Protein AF-A0A9R1T4C3-F1 (afdb_monomer_lite)

pLDDT: mean 86.4, std 7.59, range [56.41, 95.19]

Foldseek 3Di:
DVVVVVVLLVVLVVVLVVVVLVVQLCVQLVVVVVVPDDSVVSSVVSVVVSVVVVVVVVVCVVCVVVCVVVVVVVVVVVVVVVVCCCVVPVQVVCVVVVNNVVSVVVVVVVVVVSVCSVVVSD

Sequence (122 aa):
MYQECHQGIIRNLAIGIGIQNFPEGLAVSLPLQAAGFSTLKSFWYGQLSGMVEPIAGVLGAAGVSLAAPALPYALAFAAGAMIYVVVDDIIPEAHQSGNGKIASWGAMVGFLIMMSLDVGLA

Radius of gyration: 17.03 Å; chains: 1; bounding box: 38×29×51 Å

InterPro domains:
  IPR003689 Zinc/iron permease [PF02535] (11-117)

Organism: NCBI:txid64838

Secondary structure (DSSP, 8-state):
-HHHHHHHHHHHHHHHHHHHHHHHHHHHHHHHHHTT--HHHHHHHHHHHHTHHHHHHHHHHHHHHHHTTTHHHHHHHHHHHHHHHIIIIIHHHHHHTT-HHHHHHHHHHHHHHHHHHHHHH-

Structure (mmCIF, N/CA/C/O backbone):
data_AF-A0A9R1T4C3-F1
#
_entry.id   AF-A0A9R1T4C3-F1
#
loop_
_atom_site.group_PDB
_atom_site.id
_atom_site.type_symbol
_atom_site.label_atom_id
_atom_site.label_alt_id
_atom_site.label_comp_id
_atom_site.label_asym_id
_atom_site.label_entity_id
_atom_site.label_seq_id
_atom_site.pdbx_PDB_ins_code
_atom_site.Cartn_x
_atom_site.Cartn_y
_atom_site.Cartn_z
_atom_site.occupancy
_atom_site.B_iso_or_equiv
_atom_site.auth_seq_id
_atom_site.auth_comp_id
_atom_site.auth_asym_id
_atom_site.auth_atom_id
_atom_site.pdbx_PDB_model_num
ATOM 1 N N . MET A 1 1 ? 2.871 -2.824 -32.136 1.00 56.41 1 MET A N 1
ATOM 2 C CA . MET A 1 1 ? 2.640 -4.118 -31.450 1.00 56.41 1 MET A CA 1
ATOM 3 C C . MET A 1 1 ? 3.469 -4.325 -30.173 1.00 56.41 1 MET A C 1
ATOM 5 O O . MET A 1 1 ? 2.874 -4.228 -29.113 1.00 56.41 1 MET A O 1
ATOM 9 N N . TYR A 1 2 ? 4.798 -4.552 -30.193 1.00 57.88 2 TYR A N 1
ATOM 10 C CA . TYR A 1 2 ? 5.569 -4.812 -28.945 1.00 57.88 2 TYR A CA 1
ATOM 11 C C . TYR A 1 2 ? 5.591 -3.611 -27.971 1.00 57.88 2 TYR A C 1
ATOM 13 O O . TYR A 1 2 ? 5.407 -3.782 -26.771 1.00 57.88 2 TYR A O 1
ATOM 21 N N . GLN A 1 3 ? 5.729 -2.380 -28.484 1.00 60.34 3 GLN A N 1
ATOM 22 C CA . GLN A 1 3 ? 5.665 -1.168 -27.650 1.00 60.34 3 GLN A CA 1
ATOM 23 C C . GLN A 1 3 ? 4.250 -0.816 -27.159 1.00 60.34 3 GLN A C 1
ATOM 25 O O . GLN A 1 3 ? 4.102 -0.321 -26.050 1.00 60.34 3 GLN A O 1
ATOM 30 N N . GLU A 1 4 ? 3.203 -1.114 -27.933 1.00 59.62 4 GLU A N 1
ATOM 31 C CA . GLU A 1 4 ? 1.811 -0.870 -27.514 1.00 59.62 4 GLU A CA 1
ATOM 32 C C . GLU A 1 4 ? 1.370 -1.836 -26.410 1.00 59.62 4 GLU A C 1
ATOM 34 O O . GLU A 1 4 ? 0.661 -1.429 -25.493 1.00 59.62 4 GLU A O 1
ATOM 39 N N . CYS A 1 5 ? 1.839 -3.090 -26.461 1.00 61.34 5 CYS A N 1
ATOM 40 C CA . CYS A 1 5 ? 1.635 -4.074 -25.399 1.00 61.34 5 CYS A CA 1
ATOM 41 C C . CYS A 1 5 ? 2.283 -3.607 -24.085 1.00 61.34 5 CYS A C 1
ATOM 43 O O . CYS A 1 5 ? 1.633 -3.586 -23.044 1.00 61.34 5 CYS A O 1
ATOM 45 N N . HIS A 1 6 ? 3.529 -3.121 -24.141 1.00 68.19 6 HIS A N 1
ATOM 46 C CA . HIS A 1 6 ? 4.220 -2.619 -22.951 1.00 68.19 6 HIS A CA 1
ATOM 47 C C . HIS A 1 6 ? 3.563 -1.351 -22.378 1.00 68.19 6 HIS A C 1
ATOM 49 O O . HIS A 1 6 ? 3.381 -1.240 -21.167 1.00 68.19 6 HIS A O 1
ATOM 55 N N . GLN A 1 7 ? 3.113 -0.435 -23.243 1.00 71.62 7 GLN A N 1
ATOM 56 C CA . GLN A 1 7 ? 2.367 0.755 -22.825 1.00 71.62 7 GLN A CA 1
ATOM 57 C C . GLN A 1 7 ? 1.015 0.399 -22.180 1.00 71.62 7 GLN A C 1
ATOM 59 O O . GLN A 1 7 ? 0.584 1.067 -21.238 1.00 71.62 7 GLN A O 1
ATOM 64 N N . GLY A 1 8 ? 0.347 -0.652 -22.671 1.00 73.75 8 GLY A N 1
ATOM 65 C CA . GLY A 1 8 ? -0.887 -1.181 -22.090 1.00 73.75 8 GLY A CA 1
ATOM 66 C C . GLY A 1 8 ? -0.684 -1.721 -20.674 1.00 73.75 8 GLY A C 1
ATOM 67 O O . GLY A 1 8 ? -1.420 -1.326 -19.773 1.00 73.75 8 GLY A O 1
ATOM 68 N N . ILE A 1 9 ? 0.357 -2.533 -20.472 1.00 78.50 9 ILE A N 1
ATOM 69 C CA . ILE A 1 9 ? 0.696 -3.130 -19.169 1.00 78.50 9 ILE A CA 1
ATOM 70 C C . ILE A 1 9 ? 1.020 -2.046 -18.133 1.00 78.50 9 ILE A C 1
ATOM 72 O O . ILE A 1 9 ? 0.474 -2.060 -17.035 1.00 78.50 9 ILE A O 1
ATOM 76 N N . ILE A 1 10 ? 1.848 -1.054 -18.485 1.00 80.88 10 ILE A N 1
ATOM 77 C CA . ILE A 1 10 ? 2.225 0.031 -17.560 1.00 80.88 10 ILE A CA 1
ATOM 78 C C . ILE A 1 10 ? 0.998 0.854 -17.146 1.00 80.88 10 ILE A C 1
ATOM 80 O O . ILE A 1 10 ? 0.843 1.194 -15.973 1.00 80.88 10 ILE A O 1
ATOM 84 N N . ARG A 1 11 ? 0.105 1.163 -18.096 1.00 81.62 11 ARG A N 1
ATOM 85 C CA . ARG A 1 11 ? -1.133 1.900 -17.809 1.00 81.62 11 ARG A CA 1
ATOM 86 C C . ARG A 1 11 ? -2.038 1.114 -16.866 1.00 81.62 11 ARG A C 1
ATOM 88 O O . ARG A 1 11 ? -2.556 1.689 -15.913 1.00 81.62 11 ARG A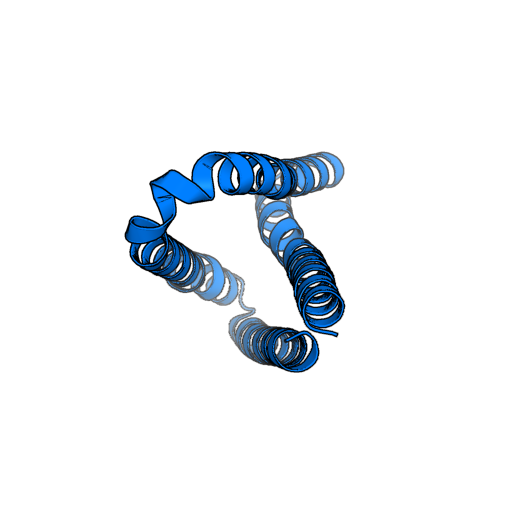 O 1
ATOM 95 N N . ASN A 1 12 ? -2.246 -0.168 -17.139 1.00 84.56 12 ASN A N 1
ATOM 96 C CA . ASN A 1 12 ? -3.129 -0.992 -16.328 1.00 84.56 12 ASN A CA 1
ATOM 97 C C . ASN A 1 12 ? -2.559 -1.205 -14.916 1.00 84.56 12 ASN A C 1
ATOM 99 O O . ASN A 1 12 ? -3.299 -1.082 -13.943 1.00 84.56 12 ASN A O 1
ATOM 103 N N . LEU A 1 13 ? -1.242 -1.406 -14.793 1.00 82.50 13 LEU A N 1
ATOM 104 C CA . LEU A 1 13 ? -0.551 -1.494 -13.505 1.00 82.50 13 LEU A CA 1
ATOM 105 C C . LEU A 1 13 ? -0.682 -0.193 -12.701 1.00 82.50 13 LEU A C 1
ATOM 107 O O . LEU A 1 13 ? -1.005 -0.232 -11.518 1.00 82.50 13 LEU A O 1
ATOM 111 N N . ALA A 1 14 ? -0.493 0.966 -13.339 1.00 84.38 14 ALA A N 1
ATOM 112 C CA . ALA A 1 14 ? -0.664 2.261 -12.681 1.00 84.38 14 ALA A CA 1
ATOM 113 C C . ALA A 1 14 ? -2.104 2.473 -12.181 1.00 84.38 14 ALA A C 1
ATOM 115 O O . ALA A 1 14 ? -2.307 3.020 -11.099 1.00 84.38 14 ALA A O 1
ATOM 116 N N . ILE A 1 15 ? -3.103 2.011 -12.941 1.00 86.19 15 ILE A N 1
ATOM 117 C CA . ILE A 1 15 ? -4.509 2.030 -12.514 1.00 86.19 15 ILE A CA 1
ATOM 118 C C . ILE A 1 15 ? -4.722 1.090 -11.321 1.00 86.19 15 ILE A C 1
ATOM 120 O O . ILE A 1 15 ? -5.359 1.492 -10.350 1.00 86.19 15 ILE A O 1
ATOM 124 N N . GLY A 1 16 ? -4.167 -0.124 -11.367 1.00 85.75 16 GLY A N 1
ATOM 125 C CA . GLY A 1 16 ? -4.261 -1.098 -10.277 1.00 85.75 16 GLY A CA 1
ATOM 126 C C . GLY A 1 16 ? -3.685 -0.552 -8.973 1.00 85.75 16 GLY A C 1
ATOM 127 O O . GLY A 1 16 ? -4.385 -0.523 -7.960 1.00 85.75 16 GLY A O 1
ATOM 128 N N . ILE A 1 17 ? -2.465 -0.007 -9.033 1.00 85.94 17 ILE A N 1
ATOM 129 C CA . ILE A 1 17 ? -1.796 0.652 -7.903 1.00 85.94 17 ILE A CA 1
ATOM 130 C C . ILE A 1 17 ? -2.624 1.850 -7.405 1.00 85.94 17 ILE A C 1
ATOM 132 O O . ILE A 1 17 ? -2.855 2.000 -6.207 1.00 85.94 17 ILE A O 1
ATOM 136 N N . GLY A 1 18 ? -3.152 2.682 -8.304 1.00 85.62 18 GLY A N 1
ATOM 137 C CA . GLY A 1 18 ? -3.988 3.822 -7.917 1.00 85.62 18 GLY A CA 1
ATOM 138 C C . GLY A 1 18 ? -5.266 3.423 -7.168 1.00 85.62 18 GLY A C 1
ATOM 139 O O . GLY A 1 18 ? -5.672 4.113 -6.234 1.00 85.62 18 GLY A O 1
ATOM 140 N N . ILE A 1 19 ? -5.887 2.300 -7.537 1.00 86.69 19 ILE A N 1
ATOM 141 C CA . ILE A 1 19 ? -7.109 1.816 -6.883 1.00 86.69 19 ILE A CA 1
ATOM 142 C C . ILE A 1 19 ? -6.815 1.253 -5.485 1.00 86.69 19 ILE A C 1
ATOM 144 O O . ILE A 1 19 ? -7.570 1.557 -4.563 1.00 86.69 19 ILE A O 1
ATOM 148 N N . GLN A 1 20 ? -5.735 0.484 -5.293 1.00 87.56 20 GLN A N 1
ATOM 149 C CA . GLN A 1 20 ? -5.366 -0.071 -3.972 1.00 87.56 20 GLN A CA 1
ATOM 150 C C . GLN A 1 20 ? -4.934 1.004 -2.958 1.00 87.56 20 GLN A C 1
ATOM 152 O O . GLN A 1 20 ? -5.151 0.843 -1.757 1.00 87.56 20 GLN A O 1
ATOM 157 N N . ASN A 1 21 ? -4.389 2.124 -3.442 1.00 87.38 21 ASN A N 1
ATOM 158 C CA . ASN A 1 21 ? -3.938 3.231 -2.600 1.00 87.38 21 ASN A CA 1
ATOM 159 C C . ASN A 1 21 ? -5.074 3.862 -1.800 1.00 87.38 21 ASN A C 1
ATOM 161 O O . ASN A 1 21 ? -4.861 4.403 -0.719 1.00 87.38 21 ASN A O 1
ATOM 165 N N . PHE A 1 22 ? -6.296 3.816 -2.329 1.00 84.44 22 PHE A N 1
ATOM 166 C CA . PHE A 1 22 ? -7.441 4.401 -1.652 1.00 84.44 22 PHE A CA 1
ATOM 167 C C . PHE A 1 22 ? -7.805 3.628 -0.365 1.00 84.44 22 PHE A C 1
ATOM 169 O O . PHE A 1 22 ? -7.856 4.254 0.698 1.00 84.44 22 PHE A O 1
ATOM 176 N N . PRO A 1 23 ? -7.989 2.290 -0.394 1.00 83.50 23 PRO A N 1
ATOM 177 C CA . PRO A 1 23 ? -8.064 1.467 0.812 1.00 83.50 23 PRO A CA 1
ATOM 178 C C . PRO A 1 23 ? -6.893 1.662 1.783 1.00 83.50 23 PRO A C 1
ATOM 180 O O . PRO A 1 23 ? -7.125 1.748 2.987 1.00 83.50 23 PRO A O 1
ATOM 183 N N . GLU A 1 24 ? -5.659 1.771 1.287 1.00 84.88 24 GLU A N 1
ATOM 184 C CA . GLU A 1 24 ? -4.473 1.954 2.134 1.00 84.88 24 GLU A CA 1
ATOM 185 C C . GLU A 1 24 ? -4.461 3.321 2.836 1.00 84.88 24 GLU A C 1
ATOM 187 O O . GLU A 1 24 ? -4.274 3.407 4.050 1.00 84.88 24 GLU A O 1
ATOM 192 N N . GLY A 1 25 ? -4.787 4.398 2.116 1.00 87.38 25 GLY A N 1
ATOM 193 C CA . GLY A 1 25 ? -4.923 5.735 2.696 1.00 87.38 25 GLY A CA 1
ATOM 194 C C . GLY A 1 25 ? -6.009 5.804 3.775 1.00 87.38 25 GLY A C 1
ATOM 195 O O . GLY A 1 25 ? -5.847 6.498 4.786 1.00 87.38 25 GLY A O 1
ATOM 196 N N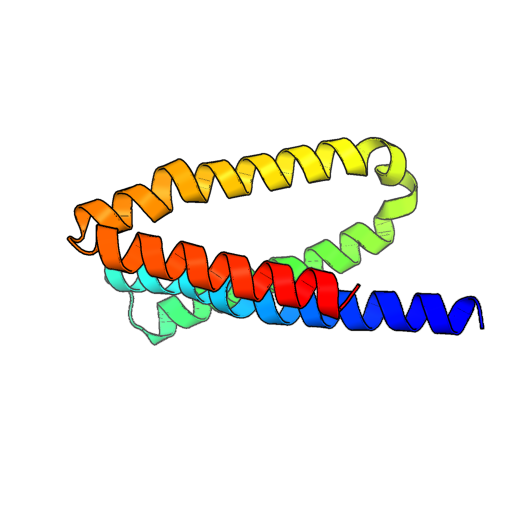 . LEU A 1 26 ? -7.099 5.046 3.614 1.00 86.62 26 LEU A N 1
ATOM 197 C CA . LEU A 1 26 ? -8.121 4.887 4.653 1.00 86.62 26 LEU A CA 1
ATOM 198 C C . LEU A 1 26 ? -7.606 4.083 5.852 1.00 86.62 26 LEU A C 1
ATOM 200 O O . LEU A 1 26 ? -7.889 4.466 6.988 1.00 86.62 26 LEU A O 1
ATOM 204 N N . ALA A 1 27 ? -6.828 3.023 5.616 1.00 85.31 27 ALA A N 1
ATOM 205 C CA . ALA A 1 27 ? -6.214 2.219 6.672 1.00 85.31 27 ALA A CA 1
ATOM 206 C C . ALA A 1 27 ? -5.235 3.033 7.534 1.00 85.31 27 ALA A C 1
ATOM 208 O O . ALA A 1 27 ? -5.122 2.767 8.723 1.00 85.31 27 ALA A O 1
ATOM 209 N N . VAL A 1 28 ? -4.601 4.071 6.980 1.00 87.56 28 VAL A N 1
ATOM 210 C CA . VAL A 1 28 ? -3.789 5.031 7.752 1.00 87.56 28 VAL A CA 1
ATOM 211 C C . VAL A 1 28 ? -4.657 6.094 8.442 1.00 87.56 28 VAL A C 1
ATOM 213 O O . VAL A 1 28 ? -4.417 6.461 9.593 1.00 87.56 28 VAL A O 1
ATOM 216 N N . SER A 1 29 ? -5.693 6.599 7.765 1.00 89.94 29 SER A N 1
ATOM 217 C CA . SER A 1 29 ? -6.516 7.711 8.272 1.00 89.94 29 SER A CA 1
ATOM 218 C C . SER A 1 29 ? -7.436 7.316 9.434 1.00 89.94 29 SER A C 1
ATOM 220 O O . SER A 1 29 ? -7.634 8.102 10.363 1.00 89.94 29 SER A O 1
ATOM 222 N N . LEU A 1 30 ? -8.042 6.127 9.392 1.00 86.50 30 LEU A N 1
ATOM 223 C CA . LEU A 1 30 ? -9.038 5.712 10.387 1.00 86.50 30 LEU A CA 1
ATOM 224 C C . LEU A 1 30 ? -8.434 5.507 11.791 1.00 86.50 30 LEU A C 1
ATOM 226 O O . LEU A 1 30 ? -9.007 6.047 12.742 1.00 86.50 30 LEU A O 1
ATOM 230 N N . PRO A 1 31 ? -7.262 4.862 11.956 1.00 83.12 31 PRO A N 1
ATOM 231 C CA . PRO A 1 31 ? -6.597 4.770 13.256 1.00 83.12 31 PRO A CA 1
ATOM 232 C C . PRO A 1 31 ? -6.197 6.137 13.819 1.00 83.12 31 PRO A C 1
ATOM 234 O O . PRO A 1 31 ? -6.383 6.395 15.004 1.00 83.12 31 PRO A O 1
ATOM 237 N N . LEU A 1 32 ? -5.728 7.066 12.975 1.00 87.19 32 LEU A N 1
ATOM 238 C CA . LEU A 1 32 ? -5.421 8.440 13.398 1.00 87.19 32 LEU A CA 1
ATOM 239 C C . LEU A 1 32 ? -6.661 9.159 13.945 1.00 87.19 32 LEU A C 1
ATOM 241 O O . LEU A 1 32 ? -6.583 9.857 14.956 1.00 87.19 32 LEU A O 1
ATOM 245 N N . GLN A 1 33 ? -7.820 8.991 13.301 1.00 89.56 33 GLN A N 1
ATOM 246 C CA . GLN A 1 33 ? -9.078 9.525 13.829 1.00 89.56 33 GLN A CA 1
ATOM 247 C C . GLN A 1 33 ? -9.457 8.856 15.159 1.00 89.56 33 GLN A C 1
ATOM 249 O O . GLN A 1 33 ? -9.825 9.557 16.103 1.00 89.56 33 GLN A O 1
ATOM 254 N N . ALA A 1 34 ? -9.323 7.530 15.259 1.00 83.38 34 ALA A N 1
ATOM 255 C CA . ALA A 1 34 ? -9.584 6.782 16.490 1.00 83.38 34 ALA A CA 1
ATOM 256 C C . ALA A 1 34 ? -8.652 7.201 17.645 1.00 83.38 34 ALA A C 1
ATOM 258 O O . ALA A 1 34 ? -9.079 7.245 18.797 1.00 83.38 34 ALA A O 1
ATOM 259 N N . ALA A 1 35 ? -7.420 7.612 17.334 1.00 85.75 35 ALA A N 1
ATOM 260 C CA . ALA A 1 35 ? -6.454 8.174 18.278 1.00 85.75 35 ALA A CA 1
ATOM 261 C C . ALA A 1 35 ? -6.772 9.622 18.721 1.00 85.75 35 ALA A C 1
ATOM 263 O O . ALA A 1 35 ? -6.018 10.209 19.498 1.00 85.75 35 ALA A O 1
ATOM 264 N N . GLY A 1 36 ? -7.876 10.216 18.247 1.00 89.81 36 GLY A N 1
ATOM 265 C CA . GLY A 1 36 ? -8.371 11.525 18.686 1.00 89.81 36 GLY A CA 1
ATOM 266 C C . GLY A 1 36 ? -8.023 12.704 17.772 1.00 89.81 36 GLY A C 1
ATOM 267 O O . GLY A 1 36 ? -8.287 13.854 18.133 1.00 89.81 36 GLY A O 1
ATOM 268 N N . PHE A 1 37 ? -7.454 12.465 16.585 1.00 91.94 37 PHE A N 1
ATOM 269 C CA . PHE A 1 37 ? -7.248 13.527 15.597 1.00 91.94 37 PHE A CA 1
ATOM 270 C C . PHE A 1 37 ? -8.573 13.919 14.928 1.00 91.94 37 PHE A C 1
ATOM 272 O O . PHE A 1 37 ? -9.488 13.113 14.764 1.00 91.94 37 PHE A O 1
ATOM 279 N N . SER A 1 38 ? -8.686 15.183 14.506 1.00 94.06 38 SER A N 1
ATOM 280 C CA . SER A 1 38 ? -9.861 15.630 13.756 1.00 94.06 38 SER A CA 1
ATOM 281 C C . SER A 1 38 ? -9.918 14.951 12.388 1.00 94.06 38 SER A C 1
ATOM 283 O O . SER A 1 38 ? -8.889 14.765 11.743 1.00 94.06 38 SER A O 1
ATOM 285 N N . THR A 1 39 ? -11.126 14.656 11.900 1.00 90.56 39 THR A N 1
ATOM 286 C CA . THR A 1 39 ? -11.359 13.967 10.616 1.00 90.56 39 THR A CA 1
ATOM 287 C C . THR A 1 39 ? -10.555 14.560 9.460 1.00 90.56 39 THR A C 1
ATOM 289 O O . THR A 1 39 ? -9.976 13.827 8.666 1.00 90.56 39 THR A O 1
ATOM 292 N N . LEU A 1 40 ? -10.464 15.893 9.393 1.00 92.50 40 LEU A N 1
ATOM 293 C CA . LEU A 1 40 ? -9.706 16.578 8.348 1.00 92.50 40 LEU A CA 1
ATOM 294 C C . LEU A 1 40 ? -8.191 16.366 8.489 1.00 92.50 40 LEU A C 1
ATOM 296 O O . LEU A 1 40 ? -7.512 16.196 7.483 1.00 92.50 40 LEU A O 1
ATOM 300 N N . LYS A 1 41 ? -7.651 16.354 9.716 1.00 91.75 41 LYS A N 1
ATOM 301 C CA . LYS A 1 41 ? -6.226 16.071 9.946 1.00 91.75 41 LYS A CA 1
ATOM 302 C C . LYS A 1 41 ? -5.894 14.624 9.609 1.00 91.75 41 LYS A C 1
ATOM 304 O O . LYS A 1 41 ? -4.913 14.393 8.914 1.00 91.75 41 LYS A O 1
ATOM 309 N N . SER A 1 42 ? -6.715 13.675 10.052 1.00 93.00 42 SER A N 1
ATOM 310 C CA . SER A 1 42 ? -6.506 12.257 9.757 1.00 93.00 42 SER A CA 1
ATOM 311 C C . SER A 1 42 ? -6.545 11.979 8.257 1.00 93.00 42 SER A C 1
ATOM 313 O O . SER A 1 42 ? -5.661 11.302 7.745 1.00 93.00 42 SER A O 1
ATOM 315 N N . PHE A 1 43 ? -7.495 12.590 7.540 1.00 90.56 43 PHE A N 1
ATOM 316 C CA . PHE A 1 43 ? -7.552 12.529 6.080 1.00 90.56 43 PHE A CA 1
ATOM 317 C C . PHE A 1 43 ? -6.293 13.111 5.421 1.00 90.56 43 PHE A C 1
ATOM 319 O O . PHE A 1 43 ? -5.716 12.488 4.533 1.00 90.56 43 PHE A O 1
ATOM 326 N N . TRP A 1 44 ? -5.822 14.282 5.870 1.00 91.56 44 TRP A N 1
ATOM 327 C CA . TRP A 1 44 ? -4.592 14.878 5.338 1.00 91.56 44 TRP A CA 1
ATOM 328 C C . TRP A 1 44 ? -3.366 13.993 5.554 1.00 91.56 44 TRP A C 1
ATOM 330 O O . TRP A 1 44 ? -2.557 13.857 4.641 1.00 91.56 44 TRP A O 1
ATOM 340 N N . TYR A 1 45 ? -3.235 13.369 6.725 1.00 89.88 45 TYR A N 1
ATOM 341 C CA . TYR A 1 45 ? -2.146 12.431 6.985 1.00 89.88 45 TYR A CA 1
ATOM 342 C C . TYR A 1 45 ? -2.230 11.178 6.108 1.00 89.88 45 TYR A C 1
ATOM 344 O O . TYR A 1 45 ? -1.198 10.749 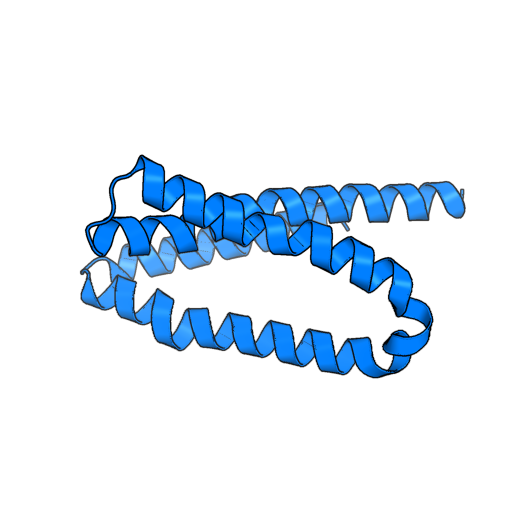5.597 1.00 89.88 45 TYR A O 1
ATOM 352 N N . GLY A 1 46 ? -3.429 10.646 5.853 1.00 89.88 46 GLY A N 1
ATOM 353 C CA . GLY A 1 46 ? -3.612 9.553 4.894 1.00 89.88 46 GLY A CA 1
ATOM 354 C C . GLY A 1 46 ? -3.147 9.919 3.484 1.00 89.88 46 GLY A C 1
ATOM 355 O O . GLY A 1 46 ? -2.386 9.176 2.869 1.00 89.88 46 GLY A O 1
ATOM 356 N N . GLN A 1 47 ? -3.516 11.107 2.999 1.00 89.38 47 GLN A N 1
ATOM 357 C CA . GLN A 1 47 ? -3.076 11.588 1.684 1.00 89.38 47 GLN A CA 1
ATOM 358 C C . GLN A 1 47 ? -1.562 11.819 1.620 1.00 89.38 47 GLN A C 1
ATOM 360 O O . GLN A 1 47 ? -0.930 11.491 0.618 1.00 89.38 47 GLN A O 1
ATOM 365 N N . LEU A 1 48 ? -0.970 12.368 2.685 1.00 89.31 48 LEU A N 1
ATOM 366 C CA . LEU A 1 48 ? 0.478 12.564 2.772 1.00 89.31 48 LEU A CA 1
ATOM 367 C C . LEU A 1 48 ? 1.236 11.233 2.777 1.00 89.31 48 LEU A C 1
ATOM 369 O O . LEU A 1 48 ? 2.294 11.154 2.158 1.00 89.31 48 LEU A O 1
ATOM 373 N N . SER A 1 49 ? 0.685 10.194 3.414 1.00 88.81 49 SER A N 1
ATOM 374 C CA . SER A 1 49 ? 1.227 8.833 3.342 1.00 88.81 49 SER A CA 1
ATOM 375 C C . SER A 1 49 ? 1.233 8.327 1.898 1.00 88.81 49 SER A C 1
ATOM 377 O O . SER A 1 49 ? 2.274 7.905 1.402 1.00 88.81 49 SER A O 1
ATOM 379 N N . GLY A 1 50 ? 0.113 8.471 1.180 1.00 86.75 50 GLY A N 1
ATOM 380 C CA . GLY A 1 50 ? 0.010 8.054 -0.224 1.00 86.75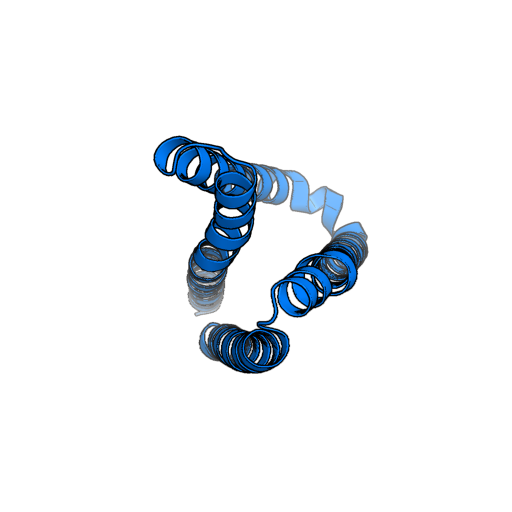 50 GLY A CA 1
ATOM 381 C C . GLY A 1 50 ? 0.918 8.839 -1.181 1.00 86.75 50 GLY A C 1
ATOM 382 O O . GLY A 1 50 ? 1.382 8.300 -2.181 1.00 86.75 50 GLY A O 1
ATOM 383 N N . MET A 1 51 ? 1.255 10.101 -0.878 1.00 89.00 51 MET A N 1
ATOM 384 C CA . MET A 1 51 ? 2.191 10.887 -1.703 1.00 89.00 51 MET A CA 1
ATOM 385 C C . MET A 1 51 ? 3.617 10.322 -1.727 1.00 89.00 51 MET A C 1
ATOM 387 O O . MET A 1 51 ? 4.383 10.666 -2.632 1.00 89.00 51 MET A O 1
ATOM 391 N N . VAL A 1 52 ? 3.986 9.459 -0.777 1.00 89.56 52 VAL A N 1
ATOM 392 C CA . VAL A 1 52 ? 5.297 8.796 -0.775 1.00 89.56 52 VAL A CA 1
ATOM 393 C C . VAL A 1 52 ? 5.456 7.889 -1.995 1.00 89.56 52 VAL A C 1
ATOM 395 O O . VAL A 1 52 ? 6.546 7.823 -2.561 1.00 89.56 52 VAL A O 1
ATOM 398 N N . GLU A 1 53 ? 4.382 7.252 -2.458 1.00 89.31 53 GLU A N 1
ATOM 399 C CA . GLU A 1 53 ? 4.431 6.300 -3.565 1.00 89.31 53 GLU A CA 1
ATOM 400 C C . GLU A 1 53 ? 4.831 6.890 -4.922 1.00 89.31 53 GLU A C 1
ATOM 402 O O . GLU A 1 53 ? 5.766 6.363 -5.524 1.00 89.31 53 GLU A O 1
ATOM 407 N N . PRO A 1 54 ? 4.220 7.975 -5.443 1.00 88.25 54 PRO A N 1
ATOM 408 C CA . PRO A 1 54 ? 4.652 8.550 -6.714 1.00 88.25 54 PRO A CA 1
ATOM 409 C C . PRO A 1 54 ? 6.088 9.081 -6.638 1.00 88.25 54 PRO A C 1
ATOM 411 O O . PRO A 1 54 ? 6.836 8.968 -7.609 1.00 88.25 54 PRO A O 1
ATOM 414 N N . ILE A 1 55 ? 6.505 9.613 -5.485 1.00 91.88 55 ILE A N 1
ATOM 415 C CA . ILE A 1 55 ? 7.881 10.083 -5.278 1.00 91.88 55 ILE A CA 1
ATOM 416 C C . ILE A 1 55 ? 8.849 8.895 -5.334 1.00 91.88 55 ILE A C 1
ATOM 418 O O . ILE A 1 55 ? 9.815 8.918 -6.101 1.00 91.88 55 ILE A O 1
ATOM 422 N N . ALA A 1 56 ? 8.570 7.837 -4.571 1.00 90.00 56 ALA A N 1
ATOM 423 C CA . ALA A 1 56 ? 9.366 6.615 -4.562 1.00 90.00 56 ALA A CA 1
ATOM 424 C C . ALA A 1 56 ? 9.357 5.910 -5.926 1.00 90.00 56 ALA A C 1
ATOM 426 O O . ALA A 1 56 ? 10.388 5.395 -6.345 1.00 90.00 56 ALA A O 1
ATOM 427 N N . GLY A 1 57 ? 8.241 5.941 -6.656 1.00 88.81 57 GLY A N 1
ATOM 428 C CA . GLY A 1 57 ? 8.110 5.388 -8.001 1.00 88.81 57 GLY A CA 1
ATOM 429 C C . GLY A 1 57 ? 8.990 6.108 -9.022 1.00 88.81 57 GLY A C 1
ATOM 430 O O . GLY A 1 57 ? 9.673 5.453 -9.808 1.00 88.81 57 GLY A O 1
ATOM 431 N N . VAL A 1 58 ? 9.054 7.444 -8.978 1.00 91.50 58 VAL A N 1
ATOM 432 C CA . VAL A 1 58 ? 9.956 8.229 -9.843 1.00 91.50 58 VAL A CA 1
ATOM 433 C C . VAL A 1 58 ? 11.423 7.956 -9.502 1.00 91.50 58 VAL A C 1
ATOM 435 O O . VAL A 1 58 ? 12.232 7.730 -10.403 1.00 91.50 58 VAL A O 1
ATOM 438 N N . LEU A 1 59 ? 11.773 7.934 -8.213 1.00 91.00 59 LEU A N 1
ATOM 439 C CA . LEU A 1 59 ? 13.137 7.618 -7.771 1.00 91.00 59 LEU A CA 1
ATOM 440 C C . LEU A 1 59 ? 13.533 6.180 -8.130 1.00 91.00 59 LEU A C 1
ATOM 442 O O . LEU A 1 59 ? 14.637 5.941 -8.621 1.00 91.00 59 LEU A O 1
ATOM 446 N N . GLY A 1 60 ? 12.613 5.236 -7.942 1.00 89.50 60 GLY A N 1
ATOM 447 C CA . GLY A 1 60 ? 12.762 3.838 -8.320 1.00 89.50 60 GLY A CA 1
ATOM 448 C C . GLY A 1 60 ? 12.984 3.691 -9.819 1.00 89.50 60 GLY A C 1
ATOM 449 O O . GLY A 1 60 ? 13.935 3.030 -10.217 1.00 89.50 60 GLY A O 1
ATOM 450 N N . ALA A 1 61 ? 12.192 4.377 -10.648 1.00 88.62 61 ALA A N 1
ATOM 451 C CA . ALA A 1 61 ? 12.363 4.389 -12.100 1.00 88.62 61 ALA A CA 1
ATOM 452 C C . ALA A 1 61 ? 13.723 4.970 -12.528 1.00 88.62 61 ALA A C 1
ATOM 454 O O . ALA A 1 61 ? 14.361 4.427 -13.429 1.00 88.62 61 ALA A O 1
ATOM 455 N N . ALA A 1 62 ? 14.201 6.026 -11.862 1.00 91.25 62 ALA A N 1
ATOM 456 C CA . ALA A 1 62 ? 15.509 6.621 -12.145 1.00 91.25 62 ALA A CA 1
ATOM 457 C C . ALA A 1 62 ? 16.686 5.702 -11.756 1.00 91.25 62 ALA A C 1
ATOM 459 O O . ALA A 1 62 ? 17.709 5.690 -12.440 1.00 91.25 62 ALA A O 1
ATOM 460 N N . GLY A 1 63 ? 16.545 4.927 -10.675 1.00 89.56 63 GLY A N 1
ATOM 461 C CA . GLY A 1 63 ? 17.581 4.029 -10.147 1.00 89.56 63 GLY A CA 1
ATOM 462 C C . GLY A 1 63 ? 17.456 2.557 -10.562 1.00 89.56 63 GLY A C 1
ATOM 463 O O . GLY A 1 63 ? 18.304 1.744 -10.182 1.00 89.56 63 GLY A O 1
ATOM 464 N N . VAL A 1 64 ? 16.420 2.190 -11.327 1.00 89.56 64 VAL A N 1
ATOM 465 C CA . VAL A 1 64 ? 16.038 0.787 -11.575 1.00 89.56 64 VAL A CA 1
ATOM 466 C C . VAL A 1 64 ? 17.152 -0.028 -12.234 1.00 89.56 64 VAL A C 1
ATOM 468 O O . VAL A 1 64 ? 17.330 -1.201 -11.918 1.00 89.56 64 VAL A O 1
ATOM 471 N N . SER A 1 65 ? 17.951 0.595 -13.103 1.00 87.12 65 SER A N 1
ATOM 472 C CA . SER A 1 65 ? 19.046 -0.059 -13.830 1.00 87.12 65 SER A CA 1
ATOM 473 C C . SER A 1 65 ? 20.160 -0.564 -12.911 1.00 87.12 65 SER A C 1
ATOM 475 O O . SER A 1 65 ? 20.795 -1.570 -13.219 1.00 87.12 65 SER A O 1
ATOM 477 N N . LEU A 1 66 ? 20.372 0.099 -11.771 1.00 90.38 66 LEU A N 1
ATOM 478 C CA . LEU A 1 66 ? 21.349 -0.299 -10.756 1.00 90.38 66 LEU A CA 1
ATOM 479 C C . LEU A 1 66 ? 20.742 -1.276 -9.743 1.00 90.38 66 LEU A C 1
ATOM 481 O O . LEU A 1 66 ? 21.420 -2.185 -9.269 1.00 90.38 66 LEU A O 1
ATOM 485 N N . ALA A 1 67 ? 19.460 -1.094 -9.421 1.00 88.00 67 ALA A N 1
ATOM 486 C CA . ALA A 1 67 ? 18.757 -1.880 -8.413 1.00 88.00 67 ALA A CA 1
ATOM 487 C C . ALA A 1 67 ? 18.202 -3.215 -8.939 1.00 88.00 67 ALA A C 1
ATOM 489 O O . ALA A 1 67 ? 17.838 -4.065 -8.129 1.00 88.00 67 ALA A O 1
ATOM 490 N N . ALA A 1 68 ? 18.145 -3.429 -10.259 1.00 89.81 68 ALA A N 1
ATOM 491 C CA . ALA A 1 68 ? 17.488 -4.585 -10.877 1.00 89.81 68 ALA A CA 1
ATOM 492 C C . ALA A 1 68 ? 17.852 -5.957 -10.265 1.00 89.81 68 ALA A C 1
ATOM 494 O O . ALA A 1 68 ? 16.931 -6.734 -10.009 1.00 89.81 68 ALA A O 1
ATOM 495 N N . PRO A 1 69 ? 19.125 -6.269 -9.943 1.00 91.88 69 PRO A N 1
ATOM 496 C CA . PRO A 1 69 ? 19.470 -7.543 -9.302 1.00 91.88 69 PRO A CA 1
ATOM 497 C C . PRO A 1 69 ? 18.949 -7.673 -7.863 1.00 91.88 69 PRO A C 1
ATOM 499 O O . PRO A 1 69 ? 18.728 -8.781 -7.379 1.00 91.88 69 PRO A O 1
ATOM 502 N N . ALA A 1 70 ? 18.767 -6.547 -7.170 1.00 92.12 70 ALA A N 1
ATOM 503 C CA . ALA A 1 70 ? 18.287 -6.486 -5.794 1.00 92.12 70 ALA A CA 1
ATOM 504 C C . ALA A 1 70 ? 16.752 -6.401 -5.696 1.00 92.12 70 ALA A C 1
ATOM 506 O O . ALA A 1 70 ? 16.198 -6.733 -4.647 1.00 92.12 70 ALA A O 1
ATOM 507 N N . LEU A 1 71 ? 16.062 -5.998 -6.772 1.00 90.00 71 LEU A N 1
ATOM 508 C CA . LEU A 1 71 ? 14.605 -5.818 -6.796 1.00 90.00 71 LEU A CA 1
ATOM 509 C C . LEU A 1 71 ? 13.814 -7.037 -6.298 1.00 90.00 71 LEU A C 1
ATOM 511 O O . LEU A 1 71 ? 12.922 -6.824 -5.483 1.00 90.00 71 LEU A O 1
ATOM 515 N N . PRO A 1 72 ? 14.110 -8.295 -6.692 1.00 92.56 72 PRO A N 1
ATOM 516 C CA . PRO A 1 72 ? 13.330 -9.440 -6.220 1.00 92.56 72 PRO A CA 1
ATOM 517 C C . PRO A 1 72 ? 13.387 -9.600 -4.698 1.00 92.56 72 PRO A C 1
ATOM 519 O O . PRO A 1 72 ? 12.379 -9.897 -4.064 1.00 92.56 72 PRO A O 1
ATOM 522 N N . TYR A 1 73 ? 14.554 -9.346 -4.101 1.00 94.88 73 TYR A N 1
ATOM 523 C CA . TYR A 1 73 ? 14.745 -9.413 -2.653 1.00 94.88 73 TYR A CA 1
ATOM 524 C C . TYR A 1 73 ? 14.067 -8.241 -1.942 1.00 94.88 73 TYR A C 1
ATOM 526 O O . TYR A 1 73 ? 13.428 -8.438 -0.912 1.00 94.88 73 TYR A O 1
ATOM 534 N N . ALA A 1 74 ? 14.164 -7.036 -2.509 1.00 91.38 74 ALA A N 1
ATOM 535 C CA . ALA A 1 74 ? 13.509 -5.849 -1.968 1.00 91.38 74 ALA A CA 1
ATOM 536 C C . ALA A 1 74 ? 11.976 -5.973 -2.010 1.00 91.38 74 ALA A C 1
ATOM 538 O O . ALA A 1 74 ? 11.313 -5.674 -1.020 1.00 91.38 74 ALA A O 1
ATOM 539 N N . LEU A 1 75 ? 11.415 -6.469 -3.117 1.00 90.94 75 LEU A N 1
ATOM 540 C CA . LEU A 1 75 ? 9.979 -6.718 -3.262 1.00 90.94 75 LEU A CA 1
ATOM 541 C C . LEU A 1 75 ? 9.502 -7.838 -2.332 1.00 90.94 75 LEU A C 1
ATOM 543 O O . LEU A 1 75 ? 8.462 -7.689 -1.699 1.00 90.94 75 LEU A O 1
ATOM 547 N N . ALA A 1 76 ? 10.270 -8.925 -2.189 1.00 94.88 76 ALA A N 1
ATOM 548 C CA . ALA A 1 76 ? 9.952 -9.986 -1.232 1.00 94.88 76 ALA A CA 1
ATOM 549 C C . ALA A 1 76 ? 9.954 -9.469 0.217 1.00 94.88 76 ALA A C 1
ATOM 551 O O . ALA A 1 76 ? 9.066 -9.807 0.999 1.00 94.88 76 ALA A O 1
ATOM 552 N N . PHE A 1 77 ? 10.919 -8.613 0.564 1.00 95.19 77 PHE A N 1
ATOM 553 C CA . PHE A 1 77 ? 10.972 -7.961 1.869 1.00 95.19 77 PHE A CA 1
ATOM 554 C C . PHE A 1 77 ? 9.775 -7.025 2.093 1.00 95.19 77 PHE A C 1
ATOM 556 O O . PHE A 1 77 ? 9.121 -7.117 3.129 1.00 95.19 77 PHE A O 1
ATOM 563 N N . ALA A 1 78 ? 9.446 -6.177 1.115 1.00 91.56 78 ALA A N 1
ATOM 564 C CA . ALA A 1 78 ? 8.294 -5.279 1.186 1.00 91.56 78 ALA A CA 1
ATOM 565 C C . ALA A 1 78 ? 6.972 -6.053 1.333 1.00 91.5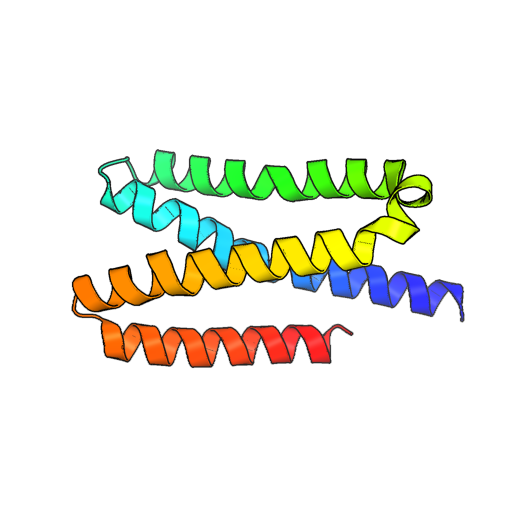6 78 ALA A C 1
ATOM 567 O O . ALA A 1 78 ? 6.158 -5.723 2.192 1.00 91.56 78 ALA A O 1
ATOM 568 N N . ALA A 1 79 ? 6.790 -7.133 0.566 1.00 92.75 79 ALA A N 1
ATOM 569 C CA . ALA A 1 79 ? 5.630 -8.013 0.693 1.00 92.75 79 ALA A CA 1
ATOM 570 C C . ALA A 1 79 ? 5.538 -8.637 2.096 1.00 92.75 79 ALA A C 1
ATOM 572 O O . ALA A 1 79 ? 4.464 -8.657 2.696 1.00 92.75 79 ALA A O 1
ATOM 573 N N . GLY A 1 80 ? 6.665 -9.096 2.650 1.00 93.88 80 GLY A N 1
ATOM 574 C CA . GLY A 1 80 ? 6.727 -9.619 4.015 1.00 93.88 80 GLY A CA 1
ATOM 575 C C . GLY A 1 80 ? 6.360 -8.577 5.075 1.00 93.88 80 GLY A C 1
ATOM 576 O O . GLY A 1 80 ? 5.592 -8.883 5.985 1.00 93.88 80 GLY A O 1
ATOM 577 N N . ALA A 1 81 ? 6.850 -7.343 4.934 1.00 93.00 81 ALA A N 1
ATOM 578 C CA . ALA A 1 81 ? 6.516 -6.244 5.838 1.00 93.00 81 ALA A CA 1
ATOM 579 C C . ALA A 1 81 ? 5.010 -5.926 5.824 1.00 93.00 81 ALA A C 1
ATOM 581 O O . ALA A 1 81 ? 4.406 -5.786 6.885 1.00 93.00 81 ALA A O 1
ATOM 582 N N . MET A 1 82 ? 4.383 -5.899 4.644 1.00 90.44 82 MET A N 1
ATOM 583 C CA . MET A 1 82 ? 2.937 -5.669 4.530 1.00 90.44 82 MET A CA 1
ATOM 584 C C . MET A 1 82 ? 2.117 -6.807 5.150 1.00 90.44 82 MET A C 1
ATOM 586 O O . MET A 1 82 ? 1.125 -6.548 5.828 1.00 90.44 82 MET A O 1
ATOM 590 N N . ILE A 1 83 ? 2.543 -8.065 4.988 1.00 92.06 83 ILE A N 1
ATOM 591 C CA . ILE A 1 83 ? 1.895 -9.203 5.661 1.00 92.06 83 ILE A CA 1
ATOM 592 C C . ILE A 1 83 ? 2.026 -9.081 7.185 1.00 92.06 83 ILE A C 1
ATOM 594 O O . ILE A 1 83 ? 1.042 -9.310 7.886 1.00 92.06 83 ILE A O 1
ATOM 598 N N . TYR A 1 84 ? 3.205 -8.706 7.697 1.00 93.56 84 TYR A N 1
ATOM 599 C CA . TYR A 1 84 ? 3.425 -8.511 9.133 1.00 93.56 84 TYR A CA 1
ATOM 600 C C . TYR A 1 84 ? 2.468 -7.463 9.712 1.00 93.56 84 TYR A C 1
ATOM 602 O O . TYR A 1 84 ? 1.750 -7.779 10.653 1.00 93.56 84 TYR A O 1
ATOM 610 N N . VAL A 1 85 ? 2.373 -6.275 9.102 1.00 89.00 85 VAL A N 1
ATOM 611 C CA . VAL A 1 85 ? 1.454 -5.207 9.549 1.00 89.00 85 VAL A CA 1
ATOM 612 C C . VAL A 1 85 ? -0.001 -5.688 9.560 1.00 89.00 85 VAL A C 1
ATOM 614 O O . VAL A 1 85 ? -0.749 -5.435 10.502 1.00 89.00 85 VAL A O 1
ATOM 617 N N . VAL A 1 86 ? -0.427 -6.435 8.538 1.00 88.38 86 VAL A N 1
ATOM 618 C CA . VAL A 1 86 ? -1.802 -6.956 8.486 1.00 88.38 86 VAL A CA 1
ATOM 619 C C . VAL A 1 86 ? -2.071 -7.964 9.608 1.00 88.38 86 VAL A C 1
ATOM 621 O O . VAL A 1 86 ? -3.139 -7.929 10.224 1.00 88.38 86 VAL A O 1
ATOM 624 N N . VAL A 1 87 ? -1.131 -8.876 9.856 1.00 90.50 87 VAL A N 1
ATOM 625 C CA . VAL A 1 87 ? -1.301 -9.973 10.820 1.00 90.50 87 VAL A CA 1
ATOM 626 C C . VAL A 1 87 ? -1.126 -9.512 12.265 1.00 90.50 87 VAL A C 1
ATOM 628 O O . VAL A 1 87 ? -1.859 -9.999 13.124 1.00 90.50 87 VAL A O 1
ATOM 631 N N . ASP A 1 88 ? -0.180 -8.614 12.531 1.00 90.69 88 ASP A N 1
ATOM 632 C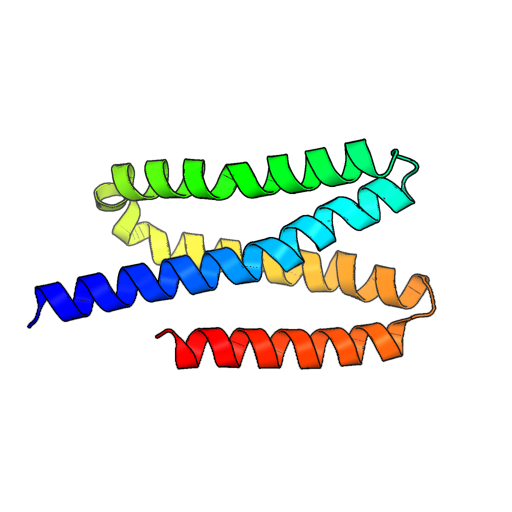 CA . ASP A 1 88 ? 0.187 -8.180 13.885 1.00 90.69 88 ASP A CA 1
ATOM 633 C C . ASP A 1 88 ? -0.649 -6.981 14.356 1.00 90.69 88 ASP A C 1
ATOM 635 O O . ASP A 1 88 ? -1.075 -6.950 15.509 1.00 90.69 88 ASP A O 1
ATOM 639 N N . ASP A 1 89 ? -0.983 -6.052 13.451 1.00 85.38 89 ASP A N 1
ATOM 640 C CA . ASP A 1 89 ? -1.721 -4.836 13.808 1.00 85.38 89 ASP A CA 1
ATOM 641 C C . ASP A 1 89 ? -3.198 -4.917 13.382 1.00 85.38 89 ASP A C 1
ATOM 643 O O . ASP A 1 89 ? -4.103 -4.922 14.224 1.00 85.38 89 ASP A O 1
ATOM 647 N N . ILE A 1 90 ? -3.475 -5.044 12.075 1.00 84.75 90 ILE A N 1
ATOM 648 C CA . ILE A 1 90 ? -4.834 -4.832 11.531 1.00 84.75 90 ILE A CA 1
ATOM 649 C C . ILE A 1 90 ? -5.831 -5.913 11.981 1.00 84.75 90 ILE A C 1
ATOM 651 O O . ILE A 1 90 ? -6.940 -5.600 12.429 1.00 84.75 90 ILE A O 1
ATOM 655 N N . ILE A 1 91 ? -5.481 -7.199 11.852 1.00 87.56 91 ILE A N 1
ATOM 656 C CA . ILE A 1 91 ? -6.386 -8.299 12.226 1.00 87.56 91 ILE A CA 1
ATOM 657 C C . ILE A 1 91 ? -6.659 -8.310 13.744 1.00 87.56 91 ILE A C 1
ATOM 659 O O . ILE A 1 91 ? -7.836 -8.430 14.124 1.00 87.56 91 ILE A O 1
ATOM 663 N N . PRO A 1 92 ? -5.649 -8.186 14.628 1.00 87.88 92 PRO A N 1
ATOM 664 C CA . PRO A 1 92 ? -5.869 -8.161 16.070 1.00 87.88 92 PRO A CA 1
ATOM 665 C C . PRO A 1 92 ? -6.655 -6.937 16.535 1.00 87.88 92 PRO A C 1
ATOM 667 O O . PRO A 1 92 ? -7.539 -7.081 17.385 1.00 87.88 92 PRO A O 1
ATOM 670 N N . GLU A 1 93 ? -6.404 -5.751 15.980 1.00 85.62 93 GLU A N 1
ATOM 671 C CA . GLU A 1 93 ? -7.146 -4.534 16.335 1.00 85.62 93 GLU A CA 1
ATOM 672 C C . GLU A 1 93 ? -8.640 -4.653 15.993 1.00 85.62 93 GLU A C 1
ATOM 674 O O . GLU A 1 93 ? -9.516 -4.306 16.799 1.00 85.62 93 GLU A O 1
ATOM 679 N N . ALA A 1 94 ? -8.961 -5.251 14.844 1.00 85.25 94 ALA A N 1
ATOM 680 C CA . ALA A 1 94 ? -10.345 -5.467 14.443 1.00 85.25 94 ALA A CA 1
ATOM 681 C C . ALA A 1 94 ? -11.081 -6.488 15.339 1.00 85.25 94 ALA A C 1
ATOM 683 O O . ALA A 1 94 ? -12.287 -6.353 15.587 1.00 85.25 94 ALA A O 1
ATOM 684 N N . HIS A 1 95 ? -10.365 -7.491 15.860 1.00 84.81 95 HIS A N 1
ATOM 685 C CA . HIS A 1 95 ? -10.903 -8.448 16.831 1.00 84.81 95 HIS A CA 1
ATOM 686 C C . HIS A 1 95 ? -11.114 -7.822 18.212 1.00 84.81 95 HIS A C 1
ATOM 688 O O . HIS A 1 95 ? -12.172 -8.031 18.810 1.00 84.81 95 HIS A O 1
ATOM 694 N N . GLN A 1 96 ? -10.154 -7.029 18.694 1.00 86.94 96 GLN A N 1
ATOM 695 C CA . GLN A 1 96 ? -10.259 -6.308 19.969 1.00 86.94 96 GLN A CA 1
ATOM 696 C C . GLN A 1 96 ? -11.420 -5.306 19.965 1.00 86.94 96 GLN A C 1
ATOM 698 O O . GLN A 1 96 ? -12.120 -5.162 20.964 1.00 86.94 96 GLN A O 1
ATOM 703 N N . SER A 1 97 ? -11.701 -4.700 18.812 1.00 82.25 97 SER A N 1
ATOM 704 C CA . SER A 1 97 ? -12.837 -3.793 18.612 1.00 82.25 97 SER A CA 1
ATOM 705 C C . SER A 1 97 ? -14.204 -4.497 18.508 1.00 82.25 97 SER A C 1
ATOM 707 O O . SER A 1 97 ? -15.203 -3.857 18.185 1.00 82.25 97 SER A O 1
ATOM 709 N N . GLY A 1 98 ? -14.276 -5.817 18.732 1.00 86.00 98 GLY A N 1
ATOM 710 C CA . GLY A 1 98 ? -15.519 -6.599 18.687 1.00 86.00 98 GLY A CA 1
ATOM 711 C C . GLY A 1 98 ? -16.032 -6.932 17.279 1.00 86.00 98 GLY A C 1
ATOM 712 O O . GLY A 1 98 ? -17.084 -7.555 17.141 1.00 86.00 98 GLY A O 1
ATOM 713 N N . ASN A 1 99 ? -15.291 -6.572 16.225 1.00 85.75 99 ASN A N 1
ATOM 714 C CA . ASN A 1 99 ? -15.716 -6.691 14.826 1.00 85.75 99 ASN A CA 1
ATOM 715 C C . ASN A 1 99 ? -15.042 -7.850 14.069 1.00 85.75 99 ASN A C 1
ATOM 717 O O . ASN A 1 99 ? -15.118 -7.905 12.843 1.00 85.75 99 ASN A O 1
ATOM 721 N N . GLY A 1 100 ? -14.425 -8.813 14.761 1.00 84.31 100 GLY A N 1
ATOM 722 C CA . GLY A 1 100 ? -13.588 -9.860 14.147 1.00 84.31 100 GLY A CA 1
ATOM 723 C C . GLY A 1 100 ? -14.237 -10.648 12.996 1.00 84.31 100 GLY A C 1
ATOM 724 O O . GLY A 1 100 ? -13.597 -10.902 11.976 1.00 84.31 100 GLY A O 1
ATOM 725 N N . LYS A 1 101 ? -15.538 -10.973 13.090 1.00 87.38 101 LYS A N 1
ATOM 726 C CA . LYS A 1 101 ? -16.269 -11.637 11.988 1.00 87.38 101 LYS A CA 1
ATOM 727 C C . LYS A 1 101 ? -16.430 -10.734 10.764 1.00 87.38 101 LYS A C 1
ATOM 729 O O . LYS A 1 101 ? -16.240 -11.199 9.645 1.00 87.38 101 LYS A O 1
ATOM 734 N N . ILE A 1 102 ? -16.779 -9.464 10.970 1.00 88.69 102 ILE A N 1
ATOM 735 C CA . ILE A 1 102 ? -16.942 -8.481 9.888 1.00 88.69 102 ILE A CA 1
ATOM 736 C C . ILE A 1 102 ? -15.585 -8.200 9.244 1.00 88.69 102 ILE A C 1
ATOM 738 O O . ILE A 1 102 ? -15.490 -8.177 8.023 1.00 88.69 102 ILE A O 1
ATOM 742 N N . ALA A 1 103 ? -14.532 -8.072 10.051 1.00 86.62 103 ALA A N 1
ATOM 743 C CA . ALA A 1 103 ? -13.166 -7.883 9.584 1.00 86.62 103 ALA A CA 1
ATOM 744 C C . ALA A 1 103 ? -12.678 -9.057 8.728 1.00 86.62 103 ALA A C 1
ATOM 746 O O . ALA A 1 103 ? -12.119 -8.841 7.660 1.00 86.62 103 ALA A O 1
ATOM 747 N N . SER A 1 104 ? -12.963 -10.295 9.144 1.00 88.81 104 SER A N 1
ATOM 748 C CA . SER A 1 104 ? -12.601 -11.498 8.381 1.00 88.81 104 SER A CA 1
ATOM 749 C C . SER A 1 104 ? -13.312 -11.552 7.023 1.00 88.81 104 SER A C 1
ATOM 751 O O . SER A 1 104 ? -12.678 -11.798 5.999 1.00 88.81 104 SER A O 1
ATOM 753 N N . TRP A 1 105 ? -14.619 -11.261 6.987 1.00 91.94 105 TRP A N 1
ATOM 754 C CA . TRP A 1 105 ? -15.370 -11.162 5.729 1.00 91.94 105 TRP A CA 1
ATOM 755 C C . TRP A 1 105 ? -14.892 -10.000 4.854 1.00 91.94 105 TRP A C 1
ATOM 757 O O . TRP A 1 105 ? -14.749 -10.166 3.644 1.00 91.94 105 TRP A O 1
ATOM 767 N N . GLY A 1 106 ? -14.603 -8.846 5.457 1.00 90.25 106 GLY A N 1
ATOM 768 C CA . GLY A 1 106 ? -14.039 -7.684 4.774 1.00 90.25 106 GLY A CA 1
ATOM 769 C C . GLY A 1 106 ? -12.679 -7.988 4.151 1.00 90.25 106 GLY A C 1
ATOM 770 O O . GLY A 1 106 ? -12.461 -7.654 2.991 1.00 90.25 106 GLY A O 1
ATOM 771 N N . ALA A 1 107 ? -11.806 -8.700 4.868 1.00 89.06 107 ALA A N 1
ATOM 772 C CA . ALA A 1 107 ? -10.514 -9.150 4.362 1.00 89.06 107 ALA A CA 1
ATOM 773 C C . ALA A 1 107 ? -10.672 -10.119 3.182 1.00 89.06 107 ALA A C 1
ATOM 775 O O . ALA A 1 107 ? -10.006 -9.947 2.166 1.00 89.06 107 ALA A O 1
ATOM 776 N N . MET A 1 108 ? -11.592 -11.088 3.266 1.00 91.75 108 MET A N 1
ATOM 777 C CA . MET A 1 108 ? -11.876 -12.002 2.151 1.00 91.75 108 MET A CA 1
ATOM 778 C C . MET A 1 108 ? -12.384 -11.262 0.909 1.00 91.75 108 MET A C 1
ATOM 780 O O . MET A 1 108 ? -11.903 -11.509 -0.194 1.00 91.75 108 MET A O 1
ATOM 784 N N . VAL A 1 109 ? -13.344 -10.348 1.075 1.00 92.25 109 VAL A N 1
ATOM 785 C CA . VAL A 1 109 ? -13.896 -9.563 -0.040 1.00 92.25 109 VAL A CA 1
ATOM 786 C C . VAL A 1 109 ? -12.834 -8.633 -0.626 1.00 92.25 109 VAL A C 1
ATOM 788 O O . VAL A 1 109 ? -12.672 -8.596 -1.842 1.00 92.25 109 VAL A O 1
ATOM 791 N N . GLY A 1 110 ? -12.078 -7.928 0.218 1.00 89.50 110 GLY A N 1
ATOM 792 C CA . GLY A 1 110 ? -10.985 -7.056 -0.211 1.00 89.50 110 GLY A CA 1
ATOM 793 C C . GLY A 1 110 ? -9.903 -7.819 -0.973 1.00 89.50 110 GLY A C 1
ATOM 794 O O . GLY A 1 110 ? -9.494 -7.386 -2.049 1.00 89.50 110 GLY A O 1
ATOM 795 N N . PHE A 1 111 ? -9.514 -8.997 -0.479 1.00 89.50 111 PHE A N 1
ATOM 796 C CA . PHE A 1 111 ? -8.574 -9.884 -1.161 1.00 89.50 111 PHE A CA 1
ATOM 797 C C . PHE A 1 111 ? -9.096 -10.319 -2.535 1.00 89.50 111 PHE A C 1
ATOM 799 O O . PHE A 1 111 ? -8.375 -10.214 -3.522 1.00 89.50 111 PHE A O 1
ATOM 806 N N . LEU A 1 112 ? -10.356 -10.755 -2.630 1.00 91.56 112 LEU A N 1
ATOM 807 C CA . LEU A 1 112 ? -10.958 -11.165 -3.903 1.00 91.56 112 LEU A CA 1
ATOM 808 C C . LEU A 1 112 ? -11.044 -10.013 -4.907 1.00 91.56 112 LEU A C 1
ATOM 810 O O . LEU A 1 112 ? -10.755 -10.220 -6.086 1.00 91.56 112 LEU A O 1
ATOM 814 N N . ILE A 1 113 ? -11.419 -8.812 -4.458 1.00 89.31 113 ILE A N 1
ATOM 815 C CA . ILE A 1 113 ? -11.449 -7.617 -5.309 1.00 89.31 113 ILE A CA 1
ATOM 816 C C . ILE A 1 113 ? -10.040 -7.315 -5.816 1.00 89.31 113 ILE A C 1
ATOM 818 O O . ILE A 1 113 ? -9.863 -7.160 -7.021 1.00 89.31 113 ILE A O 1
ATOM 822 N N . MET A 1 114 ? -9.039 -7.296 -4.932 1.00 86.38 114 MET A N 1
ATOM 823 C CA . MET A 1 114 ? -7.661 -7.008 -5.327 1.00 86.38 114 MET A CA 1
ATOM 824 C C . MET A 1 114 ? -7.103 -8.064 -6.288 1.00 86.38 114 MET A C 1
ATOM 826 O O . MET A 1 114 ? -6.542 -7.706 -7.315 1.00 86.38 114 MET A O 1
ATOM 830 N N . MET A 1 115 ? -7.319 -9.356 -6.025 1.00 88.88 115 MET A N 1
ATOM 831 C CA . MET A 1 115 ? -6.902 -10.429 -6.940 1.00 88.88 115 MET A CA 1
ATOM 832 C C . MET A 1 115 ? -7.610 -10.345 -8.295 1.00 88.88 115 MET A C 1
ATOM 834 O O . MET A 1 115 ? -7.001 -10.604 -9.328 1.00 88.88 115 MET A O 1
ATOM 838 N N . SER A 1 116 ? -8.884 -9.949 -8.311 1.00 87.38 116 SER A N 1
ATOM 839 C CA . SER A 1 116 ? -9.622 -9.746 -9.563 1.00 87.38 116 SER A CA 1
ATOM 840 C C . SER A 1 116 ? -9.094 -8.543 -10.345 1.00 87.38 116 SER A C 1
ATOM 842 O O . SER A 1 116 ? -9.035 -8.598 -11.570 1.00 87.38 116 SER A O 1
ATOM 844 N N . LEU A 1 117 ? -8.707 -7.466 -9.651 1.00 83.94 117 LEU A N 1
ATOM 845 C CA . LEU A 1 117 ? -8.074 -6.300 -10.264 1.00 83.94 117 LEU A CA 1
ATOM 846 C C . LEU A 1 117 ? -6.688 -6.646 -10.810 1.00 83.94 117 LEU A C 1
ATOM 848 O O . LEU A 1 117 ? -6.402 -6.273 -11.937 1.00 83.94 117 LEU A O 1
ATOM 852 N N . ASP A 1 118 ? -5.871 -7.390 -10.067 1.00 80.69 118 ASP A N 1
ATOM 853 C CA . ASP A 1 118 ? -4.539 -7.826 -10.504 1.00 80.69 118 ASP A CA 1
ATOM 854 C C . ASP A 1 118 ? -4.624 -8.695 -11.767 1.00 80.69 118 ASP A C 1
ATOM 856 O O . ASP A 1 118 ? -4.043 -8.359 -12.794 1.00 80.69 118 ASP A O 1
ATOM 860 N N . VAL A 1 119 ? -5.458 -9.741 -11.751 1.00 82.88 119 VAL A N 1
ATOM 861 C CA . VAL A 1 119 ? -5.651 -10.629 -12.912 1.00 82.88 119 VAL A CA 1
ATOM 862 C C . VAL A 1 119 ? -6.334 -9.918 -14.084 1.00 82.88 119 VAL A C 1
ATOM 864 O O . VAL A 1 119 ? -6.062 -10.239 -15.237 1.00 82.88 119 VAL A O 1
ATOM 867 N N . GLY A 1 120 ? -7.249 -8.985 -13.812 1.00 79.31 120 GLY A N 1
ATOM 868 C CA . GLY A 1 120 ? -7.992 -8.260 -14.846 1.00 79.31 120 GLY A CA 1
ATOM 869 C C . GLY A 1 120 ? -7.228 -7.093 -15.478 1.00 79.31 120 GLY A C 1
ATOM 870 O O . GLY A 1 120 ? -7.595 -6.659 -16.572 1.00 79.31 120 GLY A O 1
ATOM 871 N N . LEU A 1 121 ? -6.211 -6.562 -14.793 1.00 72.12 121 LEU A N 1
ATOM 872 C CA . LEU A 1 121 ? -5.358 -5.467 -15.268 1.00 72.12 121 LEU A CA 1
ATOM 873 C C . LEU A 1 121 ? -4.009 -5.965 -15.821 1.00 72.12 121 LEU A C 1
ATOM 875 O O . LEU A 1 121 ? -3.411 -5.243 -16.625 1.00 72.12 121 LEU A O 1
ATOM 879 N N . ALA A 1 122 ? -3.552 -7.161 -15.438 1.00 61.28 122 ALA A N 1
ATOM 880 C CA . ALA A 1 122 ? -2.398 -7.846 -16.036 1.00 61.28 122 ALA A CA 1
ATOM 881 C C . ALA A 1 122 ? -2.609 -8.179 -17.525 1.00 61.28 122 ALA A C 1
ATOM 883 O O . ALA A 1 122 ? -1.628 -8.024 -18.292 1.00 61.28 122 ALA A O 1
#